Protein AF-A0A9W9THN8-F1 (afdb_monomer)

Solvent-accessible surface area (backbone atoms only — not comparable to full-atom values): 6086 Å² total; per-residue (Å²): 100,54,41,88,90,75,69,42,48,30,44,70,35,43,51,52,51,51,48,61,73,71,60,54,94,74,46,41,80,46,96,61,88,73,68,68,88,52,30,48,65,45,35,30,42,37,82,82,78,43,82,48,71,49,76,43,64,71,41,92,50,73,44,80,46,77,55,91,92,55,60,68,48,82,41,80,45,80,47,74,88,33,35,56,49,73,64,47,77,45,82,46,61,58,63,43,73,37,66,71

Mean predicted aligned error: 4.91 Å

Foldseek 3Di:
DADPVPRFAFLVNLVVVVCVVPDDPPKAWDDDDDDVVAKDKTWIQDPVRDIDMDIGGPDQAKDKDFDPPFAKDWDFDRDPVCTRHHTDTDIDGGIDIDHD

pLDDT: mean 88.24, std 4.24, range [76.81, 94.31]

Organism: Penicillium citr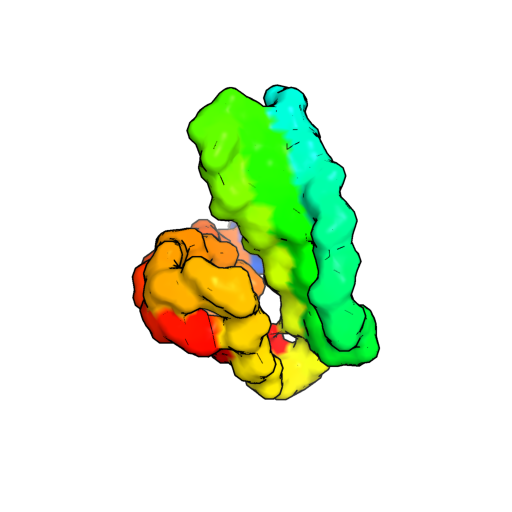inum (NCBI:txid5077)

Sequence (100 aa):
MIYHQTGLPTARLRVLQLIQKNLLIGDNLVQTTSDESQFHAQALETVDDTGKMLLVNKLDKGVTIEVSGFQKADVEIVDMGTGGNPWRTELVEGGMELSP

Structure (mmCIF, N/CA/C/O backbone):
data_AF-A0A9W9THN8-F1
#
_entry.id   AF-A0A9W9THN8-F1
#
loop_
_atom_site.group_PDB
_atom_site.id
_atom_site.type_symbol
_atom_site.label_atom_id
_atom_site.label_alt_id
_atom_site.label_comp_id
_atom_site.label_asym_id
_atom_site.label_entity_id
_atom_site.label_seq_id
_atom_site.pdbx_PDB_ins_code
_atom_site.Cartn_x
_atom_site.Cartn_y
_atom_site.Cartn_z
_atom_site.occupancy
_atom_site.B_iso_or_equiv
_atom_site.auth_seq_id
_atom_site.auth_comp_id
_atom_site.auth_asym_id
_atom_site.auth_atom_id
_atom_site.pdbx_PDB_model_num
ATOM 1 N N . MET A 1 1 ? 13.689 6.214 -10.353 1.00 79.50 1 MET A N 1
ATOM 2 C CA . MET A 1 1 ? 14.123 5.056 -11.168 1.00 79.50 1 MET A CA 1
ATOM 3 C C . MET A 1 1 ? 13.428 5.121 -12.513 1.00 79.50 1 MET A C 1
ATOM 5 O O . MET A 1 1 ? 12.240 5.405 -12.544 1.00 79.50 1 MET A O 1
ATOM 9 N N . ILE A 1 2 ? 14.151 4.885 -13.600 1.00 88.44 2 ILE A N 1
ATOM 10 C CA . ILE A 1 2 ? 13.620 4.967 -14.965 1.00 88.44 2 ILE A CA 1
ATOM 11 C C . ILE A 1 2 ? 14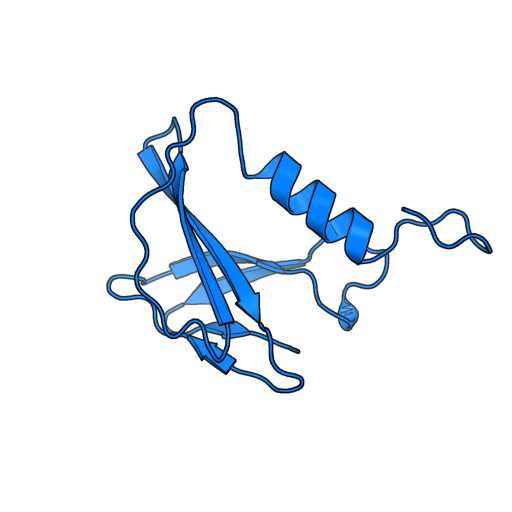.158 3.799 -15.791 1.00 88.44 2 ILE A C 1
ATOM 13 O O . ILE A 1 2 ? 15.222 3.263 -15.472 1.00 88.44 2 ILE A O 1
ATOM 17 N N . TYR A 1 3 ? 13.443 3.407 -16.839 1.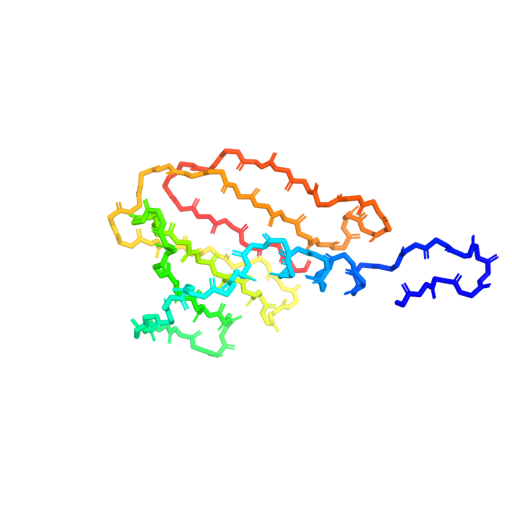00 81.81 3 TYR A N 1
ATOM 18 C CA . TYR A 1 3 ? 13.998 2.536 -17.869 1.00 81.81 3 TYR A CA 1
ATOM 19 C C . TYR A 1 3 ? 15.059 3.321 -18.641 1.00 81.81 3 TYR A C 1
ATOM 21 O O . TYR A 1 3 ? 14.755 4.353 -19.234 1.00 81.81 3 TYR A O 1
ATOM 29 N N . HIS A 1 4 ? 16.305 2.847 -18.640 1.00 82.06 4 HIS A N 1
ATOM 30 C CA . HIS A 1 4 ? 17.423 3.568 -19.260 1.00 82.06 4 HIS A CA 1
ATOM 31 C C . HIS A 1 4 ? 17.214 3.792 -20.768 1.00 82.06 4 HIS A C 1
ATOM 33 O O . HIS A 1 4 ? 17.670 4.783 -21.323 1.00 82.06 4 HIS A O 1
ATOM 39 N N . GLN A 1 5 ? 16.505 2.878 -21.430 1.00 86.94 5 GLN A N 1
ATOM 40 C CA . GLN A 1 5 ? 16.251 2.922 -22.868 1.00 86.94 5 GLN A CA 1
ATOM 41 C C . GLN A 1 5 ? 15.200 3.966 -23.262 1.00 86.94 5 GLN A C 1
ATOM 43 O O . GLN A 1 5 ? 15.268 4.506 -24.359 1.00 86.94 5 GLN A O 1
ATOM 48 N N . THR A 1 6 ? 14.217 4.231 -22.398 1.00 85.81 6 THR A N 1
ATOM 49 C CA . THR A 1 6 ? 13.049 5.061 -22.744 1.00 85.81 6 THR A CA 1
ATOM 50 C C . THR A 1 6 ? 12.931 6.326 -21.900 1.00 85.81 6 THR A C 1
ATOM 52 O O . THR A 1 6 ? 12.135 7.200 -22.221 1.00 85.81 6 THR A O 1
ATOM 55 N N . GLY A 1 7 ? 13.676 6.429 -20.797 1.00 87.00 7 GLY A N 1
ATOM 56 C CA . GLY A 1 7 ? 13.530 7.501 -19.813 1.00 87.00 7 GLY A CA 1
ATOM 57 C C . GLY A 1 7 ? 12.234 7.428 -18.995 1.00 87.00 7 GLY A C 1
ATOM 58 O O . GLY A 1 7 ? 12.012 8.270 -18.126 1.00 87.00 7 GLY A O 1
ATOM 59 N N . LEU A 1 8 ? 11.380 6.430 -19.243 1.00 87.75 8 LEU A N 1
ATOM 60 C CA . LEU A 1 8 ? 10.067 6.325 -18.613 1.00 87.75 8 LEU A CA 1
ATOM 61 C C . LEU A 1 8 ? 10.163 5.774 -17.181 1.00 87.75 8 LEU A C 1
ATOM 63 O O . LEU A 1 8 ? 11.056 4.970 -16.892 1.00 87.75 8 LEU A O 1
ATOM 67 N N . PRO A 1 9 ? 9.236 6.155 -16.281 1.00 87.50 9 PRO A N 1
ATOM 68 C CA . PRO A 1 9 ? 9.144 5.595 -14.935 1.00 87.50 9 PRO A CA 1
ATOM 69 C C . PRO A 1 9 ? 9.062 4.067 -14.924 1.00 87.50 9 PRO A C 1
ATOM 71 O O . PRO A 1 9 ? 8.396 3.466 -15.762 1.00 87.50 9 PRO A O 1
ATOM 74 N N . THR A 1 10 ? 9.708 3.441 -13.940 1.00 89.38 10 THR A N 1
ATOM 75 C CA . THR A 1 10 ? 9.539 2.006 -13.659 1.00 89.38 10 THR A CA 1
ATOM 76 C C . THR A 1 10 ? 8.424 1.774 -12.644 1.00 89.38 10 THR A C 1
ATOM 78 O O . THR A 1 10 ? 8.123 2.667 -11.850 1.00 89.38 10 THR A O 1
ATOM 81 N N . ALA A 1 11 ? 7.897 0.548 -12.574 1.00 87.94 11 ALA A N 1
ATOM 82 C CA . ALA A 1 11 ? 6.940 0.151 -11.535 1.00 87.94 11 ALA A CA 1
ATOM 83 C C . ALA A 1 11 ? 7.463 0.461 -10.119 1.00 87.94 11 ALA A C 1
ATOM 85 O O . ALA A 1 11 ? 6.746 1.011 -9.292 1.00 87.94 11 ALA A O 1
ATOM 86 N N . ARG A 1 12 ? 8.762 0.242 -9.860 1.00 89.19 12 ARG A N 1
ATOM 87 C CA . ARG A 1 12 ? 9.388 0.603 -8.573 1.00 89.19 12 ARG A CA 1
ATOM 88 C C . ARG A 1 12 ? 9.328 2.102 -8.281 1.00 89.19 12 ARG A C 1
ATOM 90 O O . ARG A 1 12 ? 9.114 2.488 -7.139 1.00 89.19 12 ARG A O 1
ATOM 97 N N . LEU A 1 13 ? 9.515 2.958 -9.292 1.00 91.44 13 LEU A N 1
ATOM 98 C CA . LEU A 1 13 ? 9.328 4.398 -9.100 1.00 91.44 13 LEU A CA 1
ATOM 99 C C . LEU A 1 13 ? 7.863 4.722 -8.789 1.00 91.44 13 LEU A C 1
ATOM 101 O O . LEU A 1 13 ? 7.612 5.571 -7.942 1.00 91.44 13 LEU A O 1
ATOM 105 N N . ARG A 1 14 ? 6.909 4.038 -9.427 1.00 92.88 14 ARG A N 1
ATOM 106 C CA . ARG A 1 14 ? 5.476 4.225 -9.158 1.00 92.88 14 ARG A CA 1
ATOM 107 C C . ARG A 1 14 ? 5.095 3.846 -7.736 1.00 92.88 14 ARG A C 1
ATOM 109 O O . ARG A 1 14 ? 4.380 4.614 -7.109 1.00 92.88 14 ARG A O 1
ATOM 116 N N . VAL A 1 15 ? 5.644 2.755 -7.201 1.00 92.12 15 VAL A N 1
ATOM 117 C CA . VAL A 1 15 ? 5.476 2.389 -5.784 1.00 92.12 15 VAL A CA 1
ATOM 118 C C . VAL A 1 15 ? 5.968 3.510 -4.867 1.00 92.12 15 VAL A C 1
ATOM 120 O O . VAL A 1 15 ? 5.244 3.936 -3.975 1.00 92.12 15 VAL A O 1
ATOM 123 N N . LEU A 1 16 ? 7.168 4.050 -5.105 1.00 93.12 16 LEU A N 1
ATOM 124 C CA . LEU A 1 16 ? 7.696 5.143 -4.278 1.00 93.12 16 LEU A CA 1
ATOM 125 C C . LEU A 1 16 ? 6.844 6.413 -4.376 1.00 93.12 16 LEU A C 1
ATOM 127 O O . LEU A 1 16 ? 6.621 7.076 -3.369 1.00 93.12 16 LEU A O 1
ATOM 131 N N . GLN A 1 17 ? 6.351 6.739 -5.571 1.00 93.50 17 GLN A N 1
ATOM 132 C CA . GLN A 1 17 ? 5.442 7.868 -5.771 1.00 93.50 17 GLN A CA 1
ATOM 133 C C . GLN A 1 17 ? 4.100 7.654 -5.060 1.00 93.50 17 GLN A C 1
ATOM 135 O O . GLN A 1 17 ? 3.572 8.601 -4.485 1.00 93.50 17 GLN A O 1
ATOM 140 N N . LEU A 1 18 ? 3.573 6.427 -5.066 1.00 92.69 18 LEU A N 1
ATOM 141 C CA . LEU A 1 18 ? 2.345 6.063 -4.361 1.00 92.69 18 LEU A CA 1
ATOM 142 C C . LEU A 1 18 ? 2.507 6.232 -2.845 1.00 92.69 18 LEU A C 1
ATOM 144 O O . LEU A 1 18 ? 1.662 6.850 -2.200 1.00 92.69 18 LEU A O 1
ATOM 148 N N . ILE A 1 19 ? 3.612 5.722 -2.293 1.00 91.94 19 ILE A N 1
ATOM 149 C CA . ILE A 1 19 ? 3.944 5.856 -0.871 1.00 91.94 19 ILE A CA 1
ATOM 150 C C . ILE A 1 19 ? 4.095 7.337 -0.517 1.00 91.94 19 ILE A C 1
ATOM 152 O O . ILE A 1 19 ? 3.447 7.808 0.407 1.00 91.94 19 ILE A O 1
ATOM 156 N N . GLN A 1 20 ? 4.879 8.097 -1.287 1.00 92.06 20 GLN A N 1
ATOM 157 C CA . GLN A 1 20 ? 5.090 9.528 -1.050 1.00 92.06 20 GLN A CA 1
ATOM 158 C C . GLN A 1 20 ? 3.793 10.346 -1.126 1.00 92.06 20 GLN A C 1
ATOM 160 O O . GLN A 1 20 ? 3.647 11.332 -0.411 1.0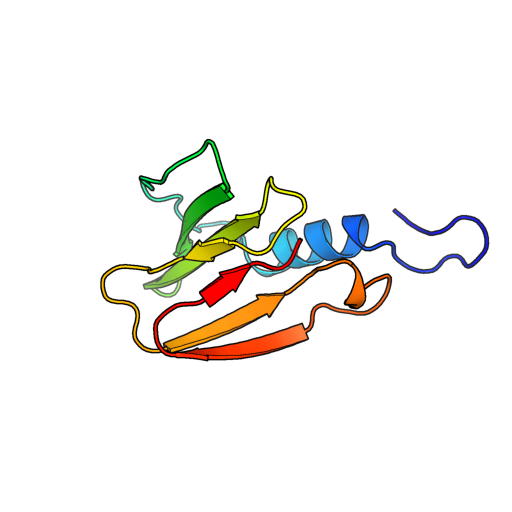0 92.06 20 GLN A O 1
ATOM 165 N N . LYS A 1 21 ? 2.862 9.965 -2.006 1.00 92.38 21 LYS A N 1
ATOM 166 C CA . LYS A 1 21 ? 1.558 10.622 -2.122 1.00 92.38 21 LYS A CA 1
ATOM 167 C C . LYS A 1 21 ? 0.680 10.368 -0.895 1.00 92.38 21 LYS A C 1
ATOM 169 O O . LYS A 1 21 ? -0.070 11.257 -0.505 1.00 92.38 21 LYS A O 1
ATOM 174 N N . ASN A 1 22 ? 0.713 9.152 -0.351 1.00 89.69 22 ASN A N 1
ATOM 175 C CA . ASN A 1 22 ? -0.270 8.708 0.635 1.00 89.69 22 ASN A CA 1
ATOM 176 C C . ASN A 1 22 ? 0.192 8.774 2.083 1.00 89.69 22 ASN A C 1
ATOM 178 O O . ASN A 1 22 ? -0.680 8.860 2.944 1.00 89.69 22 ASN A O 1
ATOM 182 N N . LEU A 1 23 ? 1.504 8.725 2.321 1.00 89.81 23 LEU A N 1
ATOM 183 C CA . LEU A 1 23 ? 2.119 8.870 3.634 1.00 89.81 23 LEU A CA 1
ATOM 184 C C . LEU A 1 23 ? 2.598 10.309 3.786 1.00 89.81 23 LEU A C 1
ATOM 186 O O . LEU A 1 23 ? 3.604 10.711 3.193 1.00 89.81 23 LEU A O 1
ATOM 190 N N . LEU A 1 24 ? 1.862 11.079 4.575 1.00 88.62 24 LEU A N 1
ATOM 191 C CA . LEU A 1 24 ? 2.131 12.484 4.812 1.00 88.62 24 LEU A CA 1
ATOM 192 C C . LEU A 1 24 ? 2.773 12.701 6.181 1.00 88.62 24 LEU A C 1
ATOM 194 O O . LEU A 1 24 ? 2.728 11.871 7.089 1.00 88.62 24 LEU A O 1
ATOM 198 N N . ILE A 1 25 ? 3.409 13.861 6.321 1.00 87.25 25 ILE A N 1
ATOM 199 C CA . ILE A 1 25 ? 3.946 14.296 7.607 1.00 87.25 25 ILE A CA 1
ATOM 200 C C . ILE A 1 25 ? 2.766 14.511 8.559 1.00 87.25 25 ILE A C 1
ATOM 202 O O . ILE A 1 25 ? 1.881 15.309 8.264 1.00 87.25 25 ILE A O 1
ATOM 206 N N . GLY A 1 26 ? 2.797 13.834 9.706 1.00 87.50 26 GLY A N 1
ATOM 207 C CA . GLY A 1 26 ? 1.740 13.889 10.718 1.00 87.50 26 GLY A CA 1
ATOM 208 C C . GLY A 1 26 ? 0.849 12.648 10.758 1.00 87.50 26 GLY A C 1
ATOM 209 O O . GLY A 1 26 ? 0.127 12.486 11.736 1.00 87.50 26 GLY A O 1
ATOM 210 N N . ASP A 1 27 ? 0.938 11.761 9.762 1.00 91.69 27 ASP A N 1
ATOM 211 C CA . ASP A 1 27 ? 0.247 10.473 9.807 1.00 91.69 27 ASP A CA 1
ATOM 212 C C . ASP A 1 27 ? 0.870 9.573 10.884 1.00 91.69 27 ASP A C 1
ATOM 214 O O . ASP A 1 27 ? 2.096 9.499 11.036 1.00 91.69 27 ASP A O 1
ATOM 218 N N . ASN A 1 28 ? 0.019 8.860 11.619 1.00 92.12 28 ASN A N 1
ATOM 219 C CA . ASN A 1 28 ? 0.429 7.961 12.688 1.00 92.12 28 ASN A CA 1
ATOM 220 C C . ASN A 1 28 ? 0.382 6.511 12.210 1.00 92.12 28 ASN A C 1
ATOM 222 O O . ASN A 1 28 ? -0.644 6.023 11.739 1.00 92.12 28 ASN A O 1
ATOM 226 N N . LEU A 1 29 ? 1.491 5.789 12.372 1.00 91.31 29 LEU A N 1
ATOM 227 C CA . LEU A 1 29 ? 1.507 4.344 12.156 1.00 91.31 29 LEU A CA 1
ATOM 228 C C . LEU A 1 29 ? 0.756 3.658 13.294 1.00 91.31 29 LEU A C 1
ATOM 230 O O . LEU A 1 29 ? 1.089 3.852 14.464 1.00 91.31 29 LEU A O 1
ATOM 234 N N . VAL A 1 30 ? -0.221 2.823 12.949 1.00 91.12 30 VAL A N 1
ATOM 235 C CA . VAL A 1 30 ? -0.976 2.051 13.938 1.00 91.12 30 VAL A CA 1
ATOM 236 C C . VAL A 1 30 ? -0.492 0.607 13.981 1.00 91.12 30 VAL A C 1
ATOM 238 O O . VAL A 1 30 ? 0.003 0.048 12.994 1.00 91.12 30 VAL A O 1
ATOM 241 N N . GLN A 1 31 ? -0.625 -0.016 15.152 1.00 89.19 31 GLN A N 1
ATOM 242 C CA . GLN A 1 31 ? -0.266 -1.417 15.322 1.00 89.19 31 GLN A CA 1
ATOM 243 C C . GLN A 1 31 ? -1.129 -2.282 14.398 1.00 89.19 31 GLN A C 1
ATOM 245 O O . GLN A 1 31 ? -2.352 -2.310 14.511 1.00 89.19 31 GLN A O 1
ATOM 250 N N . THR A 1 32 ? -0.471 -3.007 13.497 1.00 89.38 32 THR A N 1
ATOM 251 C CA . THR A 1 32 ? -1.114 -3.887 12.519 1.00 89.38 32 THR A CA 1
ATOM 252 C C . THR A 1 32 ? -0.696 -5.324 12.809 1.00 89.38 32 THR A C 1
ATOM 254 O O . THR A 1 32 ? 0.478 -5.584 13.061 1.00 89.38 32 THR A O 1
ATOM 257 N N . THR A 1 33 ? -1.657 -6.250 12.830 1.00 86.94 33 THR A N 1
ATOM 258 C CA . THR A 1 33 ? -1.395 -7.687 13.013 1.00 86.94 33 THR A CA 1
ATOM 259 C C . THR A 1 33 ? -1.836 -8.424 11.755 1.00 86.94 33 THR A C 1
ATOM 261 O O . THR A 1 33 ? -2.986 -8.292 11.342 1.00 86.94 33 THR A O 1
ATOM 264 N N . SER A 1 34 ? -0.929 -9.181 11.149 1.00 84.94 34 SER A N 1
ATOM 265 C CA . SER A 1 34 ? -1.117 -9.864 9.865 1.00 84.94 34 SER A CA 1
ATOM 266 C C . SER A 1 34 ? -0.262 -11.133 9.799 1.00 84.94 34 SER A C 1
ATOM 268 O O . SER A 1 34 ? 0.669 -11.314 10.589 1.00 84.94 34 SER A O 1
ATOM 270 N N . ASP A 1 35 ? -0.564 -12.017 8.843 1.00 81.38 35 ASP A N 1
ATOM 271 C CA . ASP A 1 35 ? 0.334 -13.118 8.484 1.00 81.38 35 ASP A CA 1
ATOM 272 C C . ASP A 1 35 ? 1.458 -12.593 7.579 1.00 81.38 35 ASP A C 1
ATOM 274 O O . ASP A 1 35 ? 1.370 -12.586 6.348 1.00 81.38 35 ASP A O 1
ATOM 278 N N . GLU A 1 36 ? 2.543 -12.152 8.216 1.00 84.25 36 GLU A N 1
ATOM 279 C CA . GLU A 1 36 ? 3.703 -11.575 7.535 1.00 84.25 36 GLU A CA 1
ATOM 280 C C . GLU A 1 36 ? 4.446 -12.554 6.604 1.00 84.25 36 GLU A C 1
ATOM 282 O O . GLU A 1 36 ? 5.357 -12.133 5.882 1.00 84.25 36 GLU A O 1
ATOM 287 N N . SER A 1 37 ? 4.085 -13.844 6.583 1.00 87.00 37 SER A N 1
ATOM 288 C CA . SER A 1 37 ? 4.690 -14.821 5.672 1.00 87.00 37 SER A CA 1
ATOM 289 C C . SER A 1 37 ? 4.198 -14.687 4.226 1.00 87.00 37 SER A C 1
ATOM 291 O O . SER A 1 37 ? 4.948 -15.001 3.302 1.00 87.00 37 SER A O 1
ATOM 293 N N . GLN A 1 38 ? 2.974 -14.188 4.017 1.00 89.31 38 GLN A N 1
ATOM 294 C CA . GLN A 1 38 ? 2.330 -14.122 2.697 1.00 89.31 38 GLN A CA 1
ATOM 295 C C . GLN A 1 38 ? 2.272 -12.700 2.139 1.00 89.31 38 GLN A C 1
ATOM 297 O O . GLN A 1 38 ? 2.483 -12.475 0.948 1.00 89.31 38 GLN A O 1
ATOM 302 N N . PHE A 1 39 ? 2.013 -11.725 3.002 1.00 91.62 39 PHE A N 1
ATOM 303 C CA . PHE A 1 39 ? 1.911 -10.322 2.629 1.00 91.62 39 PHE A CA 1
ATOM 304 C C . PHE A 1 39 ? 2.486 -9.442 3.734 1.00 91.62 39 PHE A C 1
ATOM 306 O O . PHE A 1 39 ? 2.787 -9.904 4.829 1.00 91.62 39 PHE A O 1
ATOM 313 N N . HIS A 1 40 ? 2.710 -8.173 3.428 1.00 92.38 40 HIS A N 1
ATOM 314 C CA . HIS A 1 40 ? 2.974 -7.147 4.425 1.00 92.38 40 HIS A CA 1
ATOM 315 C C . HIS A 1 40 ? 1.739 -6.268 4.561 1.00 92.38 40 HIS A C 1
ATOM 317 O O . HIS A 1 40 ? 1.139 -5.912 3.542 1.00 92.38 40 HIS A O 1
ATOM 323 N N . ALA A 1 41 ? 1.390 -5.901 5.790 1.00 93.06 41 ALA A N 1
ATOM 324 C CA . ALA A 1 41 ? 0.323 -4.949 6.055 1.00 93.06 41 ALA A CA 1
ATOM 325 C C . ALA A 1 41 ? 0.784 -3.884 7.048 1.00 93.06 41 ALA A C 1
ATOM 327 O O . ALA A 1 41 ? 1.305 -4.198 8.116 1.00 93.06 41 ALA A O 1
ATOM 328 N N . GLN A 1 42 ? 0.540 -2.622 6.711 1.00 92.94 42 GLN A N 1
ATOM 329 C CA . GLN A 1 42 ? 0.776 -1.495 7.603 1.00 92.94 42 GLN A CA 1
ATOM 330 C C . GLN A 1 42 ? -0.392 -0.522 7.503 1.00 92.94 42 GLN A C 1
ATOM 332 O O . GLN A 1 42 ? -0.580 0.136 6.481 1.00 92.94 42 GLN A O 1
ATOM 337 N N . ALA A 1 43 ? -1.173 -0.417 8.570 1.00 92.06 43 ALA A N 1
ATOM 338 C CA . ALA A 1 43 ? -2.220 0.581 8.688 1.00 92.06 43 ALA A CA 1
ATOM 339 C C . ALA A 1 43 ? -1.668 1.904 9.234 1.00 92.06 43 ALA A C 1
ATOM 341 O O . ALA A 1 43 ? -0.674 1.940 9.972 1.00 92.06 43 ALA A O 1
ATOM 342 N N . LEU A 1 44 ? -2.314 2.998 8.845 1.00 92.50 44 LEU A N 1
ATOM 343 C CA . LEU A 1 44 ? -1.994 4.348 9.285 1.00 92.50 44 LEU A CA 1
ATOM 344 C C . LEU A 1 44 ? -3.285 5.125 9.534 1.00 92.50 44 LEU A C 1
ATOM 346 O O . LEU A 1 44 ? -4.269 4.950 8.816 1.00 92.50 44 LEU A O 1
ATOM 350 N N . GLU A 1 45 ? -3.249 5.990 10.536 1.00 92.12 45 GLU A N 1
ATOM 351 C CA . GLU A 1 45 ? -4.270 6.999 10.791 1.00 92.12 45 GLU A CA 1
ATOM 352 C C . GLU A 1 45 ? -3.747 8.330 10.260 1.00 92.12 45 GLU A C 1
ATOM 354 O O . GLU A 1 45 ? -2.683 8.804 10.678 1.00 92.12 45 GLU A O 1
ATOM 359 N N . THR A 1 46 ? -4.440 8.887 9.271 1.00 88.31 46 THR A N 1
ATOM 360 C CA . THR A 1 46 ? -4.033 10.143 8.650 1.00 88.31 46 THR A CA 1
ATOM 361 C C . THR A 1 46 ? -4.489 11.339 9.470 1.00 88.31 46 THR A C 1
ATOM 363 O O . THR A 1 46 ? -5.408 11.252 10.278 1.00 88.31 46 THR A O 1
ATOM 366 N N . VAL A 1 47 ? -3.854 12.490 9.252 1.00 86.62 47 VAL A N 1
ATOM 367 C CA . VAL A 1 47 ? -4.174 13.747 9.964 1.00 86.62 47 VAL A CA 1
ATOM 368 C C . VAL A 1 47 ? -5.627 14.227 9.818 1.00 86.62 47 VAL A C 1
ATOM 370 O O . VAL A 1 47 ? -6.055 15.112 10.554 1.00 86.62 47 VAL A O 1
ATOM 373 N N . ASP A 1 48 ? -6.366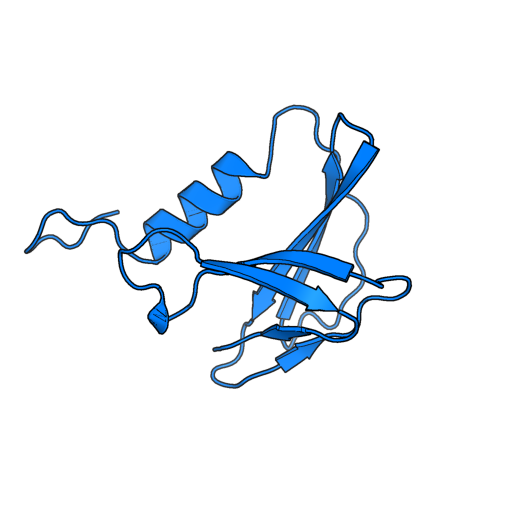 13.694 8.847 1.00 86.38 48 ASP A N 1
ATOM 374 C CA . ASP A 1 48 ? -7.789 13.952 8.611 1.00 86.38 48 ASP A CA 1
ATOM 375 C C . ASP A 1 48 ? -8.708 12.882 9.240 1.00 86.38 48 ASP A C 1
ATOM 377 O O . ASP A 1 48 ? -9.871 12.777 8.855 1.00 86.38 48 ASP A O 1
ATOM 381 N N . ASP A 1 49 ? -8.185 12.098 10.191 1.00 82.25 49 ASP A N 1
ATOM 382 C CA . ASP A 1 49 ? -8.850 10.981 10.879 1.00 82.25 49 ASP A CA 1
ATOM 383 C C . ASP A 1 49 ? -9.343 9.868 9.929 1.00 82.25 49 ASP A C 1
ATOM 385 O O . ASP A 1 49 ? -10.266 9.109 10.245 1.00 82.25 49 ASP A O 1
ATOM 389 N N . THR A 1 50 ? -8.725 9.735 8.749 1.00 85.25 50 THR A N 1
ATOM 390 C CA . THR A 1 50 ? -9.024 8.645 7.812 1.00 85.25 50 THR A CA 1
ATOM 391 C C . THR A 1 50 ? -8.091 7.452 8.042 1.00 85.25 50 THR A C 1
ATOM 393 O O . THR A 1 50 ? -6.879 7.581 8.207 1.00 85.25 50 THR A O 1
ATOM 396 N N . GLY A 1 51 ? -8.644 6.240 8.016 1.00 88.44 51 GLY A N 1
ATOM 397 C CA . GLY A 1 51 ? -7.842 5.017 8.030 1.00 88.44 51 GLY A CA 1
ATOM 398 C C . GLY A 1 51 ? -7.288 4.708 6.640 1.00 88.44 51 GLY A C 1
ATOM 399 O O . GLY A 1 51 ? -8.054 4.546 5.689 1.00 88.44 51 GLY A O 1
ATOM 400 N N . LYS A 1 52 ? -5.968 4.569 6.518 1.00 91.56 52 LYS A N 1
ATOM 401 C CA . LYS A 1 52 ? -5.304 4.046 5.317 1.00 91.56 52 LYS A CA 1
ATOM 402 C C . LYS A 1 52 ? -4.585 2.741 5.634 1.00 91.56 52 LYS A C 1
ATOM 404 O O . LYS A 1 52 ? -4.228 2.466 6.779 1.00 91.56 52 LYS A O 1
ATOM 409 N N . MET A 1 53 ? -4.337 1.933 4.608 1.00 91.44 53 MET A N 1
ATOM 410 C CA . MET A 1 53 ? -3.586 0.690 4.748 1.00 91.44 53 MET A CA 1
ATOM 411 C C . MET A 1 53 ? -2.685 0.467 3.541 1.00 91.44 53 MET A C 1
ATOM 413 O O . MET A 1 53 ? -3.126 0.560 2.399 1.00 91.44 53 MET A O 1
ATOM 417 N N . LEU A 1 54 ? -1.419 0.162 3.806 1.00 93.00 54 LEU A N 1
ATOM 418 C CA . LEU A 1 54 ? -0.466 -0.318 2.820 1.00 93.00 54 LEU A CA 1
ATOM 419 C C . LEU A 1 54 ? -0.457 -1.844 2.853 1.00 93.00 54 LEU A C 1
ATOM 421 O O . LEU A 1 54 ? -0.188 -2.436 3.898 1.00 93.00 54 LEU A O 1
ATOM 425 N N . LEU A 1 55 ? -0.708 -2.460 1.701 1.00 92.94 55 LEU A N 1
ATOM 426 C CA . LEU A 1 55 ? -0.667 -3.904 1.507 1.00 92.94 55 LEU A CA 1
ATOM 427 C C . LEU A 1 55 ? 0.368 -4.248 0.435 1.00 92.94 55 LEU A C 1
ATOM 429 O O . LEU A 1 55 ? 0.412 -3.610 -0.617 1.00 92.94 55 LEU A O 1
ATOM 433 N N . VAL A 1 56 ? 1.205 -5.252 0.698 1.00 93.25 56 VAL A N 1
ATOM 434 C CA . VAL A 1 56 ? 2.217 -5.734 -0.255 1.00 93.25 56 VAL A CA 1
ATOM 435 C C . VAL A 1 56 ? 2.163 -7.251 -0.329 1.00 93.25 56 VAL A C 1
ATOM 437 O O . VAL A 1 56 ? 2.437 -7.924 0.662 1.00 93.25 56 VAL A O 1
ATOM 440 N N . ASN A 1 57 ? 1.865 -7.795 -1.505 1.00 93.00 57 ASN A N 1
ATOM 441 C CA . ASN A 1 57 ? 1.973 -9.228 -1.749 1.00 93.00 57 ASN A CA 1
ATOM 442 C C . ASN A 1 57 ? 3.452 -9.639 -1.817 1.00 93.00 57 ASN A C 1
ATOM 444 O O . ASN A 1 57 ? 4.240 -9.001 -2.516 1.00 93.00 57 ASN A O 1
ATOM 448 N N . LYS A 1 58 ? 3.840 -10.683 -1.077 1.00 91.69 58 LYS A N 1
ATOM 449 C CA . LYS A 1 58 ? 5.204 -11.240 -1.111 1.00 91.69 58 LYS A CA 1
ATOM 450 C C . LYS A 1 58 ? 5.291 -12.513 -1.958 1.00 91.69 58 LYS A C 1
ATOM 452 O O . LYS A 1 58 ? 6.387 -13.045 -2.128 1.00 91.69 58 LYS A O 1
ATOM 457 N N . LEU A 1 59 ? 4.158 -13.018 -2.445 1.00 90.94 59 LEU A N 1
ATOM 458 C CA . LEU A 1 59 ? 4.063 -14.247 -3.220 1.00 90.94 59 LEU A CA 1
ATOM 459 C C . LEU A 1 59 ? 4.003 -13.953 -4.720 1.00 90.94 59 LEU A C 1
ATOM 461 O O . LEU A 1 59 ? 3.601 -12.882 -5.155 1.00 90.94 59 LEU A O 1
ATOM 465 N N . ASP A 1 60 ? 4.346 -14.960 -5.513 1.00 89.38 60 ASP A N 1
ATOM 466 C CA . ASP A 1 60 ? 4.201 -14.987 -6.971 1.00 89.38 60 ASP A CA 1
ATOM 467 C C . ASP A 1 60 ? 2.796 -15.427 -7.428 1.00 89.38 60 ASP A C 1
ATOM 469 O O . ASP A 1 60 ? 2.574 -15.739 -8.599 1.00 89.38 60 ASP A O 1
ATOM 473 N N . LYS A 1 61 ? 1.831 -15.443 -6.502 1.00 90.06 61 LYS A N 1
ATOM 474 C CA . LYS A 1 61 ? 0.426 -15.783 -6.740 1.00 90.06 61 LYS A CA 1
ATOM 475 C C . LYS A 1 61 ? -0.510 -14.809 -6.032 1.00 90.06 61 LYS A C 1
ATOM 477 O O . LYS A 1 61 ? -0.109 -14.143 -5.078 1.00 90.06 61 LYS A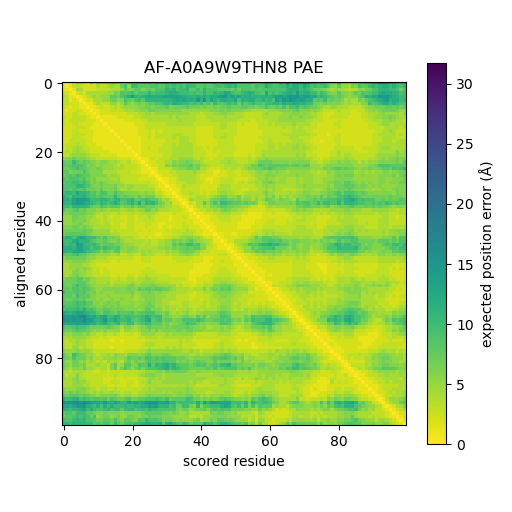 O 1
ATOM 482 N N . GLY A 1 62 ? -1.765 -14.789 -6.476 1.00 89.44 62 GLY A N 1
ATOM 483 C CA . GLY A 1 62 ? -2.828 -14.012 -5.846 1.00 89.44 62 GLY A CA 1
ATOM 484 C C . GLY A 1 62 ? -3.037 -14.389 -4.377 1.00 89.44 62 GLY A C 1
ATOM 485 O O . GLY A 1 62 ? -2.993 -15.574 -4.024 1.00 89.44 62 GLY A O 1
ATOM 486 N N . VAL A 1 63 ? -3.259 -13.387 -3.524 1.00 89.81 63 VAL A N 1
ATOM 487 C CA . VAL A 1 63 ? -3.611 -13.569 -2.107 1.00 89.81 63 VAL A CA 1
ATOM 488 C C . VAL A 1 63 ? -4.878 -12.788 -1.799 1.00 89.81 63 VAL A C 1
ATOM 490 O O . VAL A 1 63 ? -4.909 -11.571 -1.950 1.00 89.81 63 VAL A O 1
ATOM 493 N N . THR A 1 64 ? -5.916 -13.477 -1.333 1.00 88.50 64 THR A N 1
ATOM 494 C CA . THR A 1 64 ? -7.133 -12.823 -0.848 1.00 88.50 64 THR A CA 1
ATOM 495 C C . THR A 1 64 ? -6.940 -12.373 0.595 1.00 88.50 64 THR A C 1
ATOM 497 O O . THR A 1 64 ? -6.562 -13.169 1.454 1.00 88.50 64 THR A O 1
ATOM 500 N N . ILE A 1 65 ? -7.216 -11.101 0.857 1.00 86.31 65 ILE A N 1
ATOM 501 C CA . ILE A 1 65 ? -7.145 -10.478 2.173 1.00 86.31 65 ILE A CA 1
ATOM 502 C C . ILE A 1 65 ? -8.536 -9.997 2.558 1.00 86.31 65 ILE A C 1
ATOM 504 O O . ILE A 1 65 ? -9.205 -9.285 1.807 1.00 86.31 65 ILE A O 1
ATOM 508 N N . GLU A 1 66 ? -8.941 -10.356 3.768 1.00 86.31 66 GLU A N 1
ATOM 509 C CA . GLU A 1 66 ? -10.119 -9.804 4.418 1.00 86.31 66 GLU A CA 1
ATOM 510 C C . GLU A 1 66 ? -9.677 -8.843 5.517 1.00 86.31 66 GLU A C 1
ATOM 512 O O . GLU A 1 66 ? -8.837 -9.172 6.357 1.00 86.31 66 GLU A O 1
ATOM 517 N N . VAL A 1 67 ? -10.248 -7.642 5.513 1.00 83.06 67 VAL A N 1
ATOM 518 C CA . VAL A 1 67 ? -9.991 -6.632 6.538 1.00 83.06 67 VAL A CA 1
ATOM 519 C C . VAL A 1 67 ? -11.229 -6.523 7.421 1.00 83.06 67 VAL A C 1
ATOM 521 O O . VAL A 1 67 ? -12.317 -6.182 6.961 1.00 83.06 67 VAL A O 1
ATOM 524 N N . SER A 1 68 ? -11.082 -6.818 8.711 1.00 80.12 68 SER A N 1
ATOM 525 C CA . SER A 1 68 ? -12.189 -6.744 9.669 1.00 80.12 68 SER A CA 1
ATOM 526 C C . SER A 1 68 ? -12.790 -5.339 9.723 1.00 80.12 68 SER A C 1
ATOM 528 O O . SER A 1 68 ? -12.081 -4.361 9.943 1.00 80.12 68 SER A O 1
ATOM 53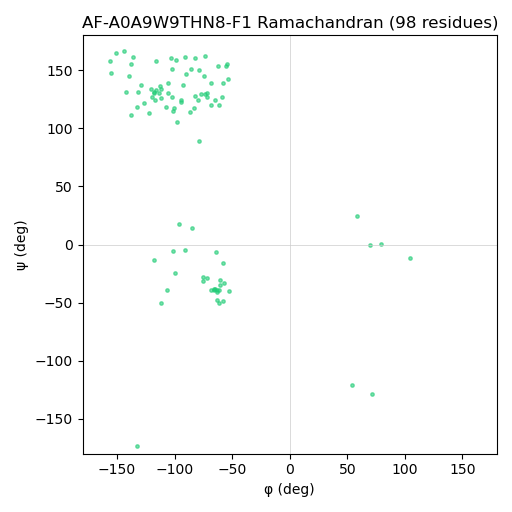0 N N . GLY A 1 69 ? -14.110 -5.236 9.552 1.00 78.69 69 GLY A N 1
ATOM 531 C CA . GLY A 1 69 ? -14.821 -3.952 9.553 1.00 78.69 69 GLY A CA 1
ATOM 532 C C . GLY A 1 69 ? -14.718 -3.163 8.242 1.00 78.69 69 GLY A C 1
ATOM 533 O O . GLY A 1 69 ? -15.320 -2.095 8.133 1.00 78.69 69 GLY A O 1
ATOM 534 N N . PHE A 1 70 ? -14.015 -3.689 7.236 1.00 80.94 70 PHE A N 1
ATOM 535 C CA . PHE A 1 70 ? -13.982 -3.116 5.899 1.00 80.94 70 PHE A CA 1
ATOM 536 C C . PHE A 1 70 ? -15.294 -3.384 5.164 1.00 80.94 70 PHE A C 1
ATOM 538 O O . PHE A 1 70 ? -15.763 -4.517 5.086 1.00 80.94 70 PHE A O 1
ATOM 545 N N . GLN A 1 71 ? -15.878 -2.328 4.607 1.00 81.31 71 GLN A N 1
ATOM 546 C CA . GLN A 1 71 ? -17.051 -2.437 3.739 1.00 81.31 71 GLN A CA 1
ATOM 547 C C . GLN A 1 71 ? -16.691 -2.073 2.306 1.00 81.31 71 GLN A C 1
ATOM 549 O O . GLN A 1 71 ? -16.991 -2.830 1.389 1.00 81.31 71 GLN A O 1
ATOM 554 N N . LYS A 1 72 ? -16.033 -0.924 2.134 1.00 87.38 72 LYS A N 1
ATOM 555 C CA . LYS A 1 72 ? -15.615 -0.396 0.841 1.00 87.38 72 LYS A CA 1
ATOM 556 C C . LYS A 1 72 ? -14.426 0.545 0.993 1.00 87.38 72 LYS A C 1
ATOM 558 O O . LYS A 1 72 ? -14.369 1.279 1.982 1.00 87.38 72 LYS A O 1
ATOM 563 N N . ALA A 1 73 ? -13.542 0.581 0.003 1.00 86.69 73 ALA A N 1
ATOM 564 C CA . ALA A 1 73 ? -12.546 1.640 -0.138 1.00 86.69 73 ALA A CA 1
ATOM 565 C C . ALA A 1 73 ? -12.072 1.785 -1.582 1.00 86.69 73 ALA A C 1
ATOM 567 O O . ALA A 1 73 ? -12.127 0.836 -2.365 1.00 86.69 73 ALA A O 1
ATOM 568 N N . ASP A 1 74 ? -11.554 2.972 -1.885 1.00 91.25 74 ASP A N 1
ATOM 569 C CA . ASP A 1 74 ? -10.735 3.190 -3.068 1.00 91.25 74 ASP A CA 1
ATOM 570 C C . ASP A 1 74 ? -9.330 2.640 -2.821 1.00 91.25 74 ASP A C 1
ATOM 572 O O . ASP A 1 74 ? -8.685 2.940 -1.812 1.00 91.25 74 ASP A O 1
ATOM 576 N N . VAL A 1 75 ? -8.854 1.835 -3.762 1.00 92.00 75 VAL A N 1
ATOM 577 C CA . VAL A 1 75 ? -7.585 1.118 -3.670 1.00 92.00 75 VAL A CA 1
ATOM 578 C C . VAL A 1 75 ? -6.698 1.563 -4.807 1.00 92.00 75 VAL A C 1
ATOM 580 O O . VAL A 1 75 ? -7.092 1.508 -5.969 1.00 92.00 75 VAL A O 1
ATOM 583 N N . GLU A 1 76 ? -5.487 1.997 -4.480 1.00 94.31 76 GLU A N 1
ATOM 584 C CA . GLU A 1 76 ? -4.504 2.411 -5.471 1.00 94.31 76 GLU A CA 1
ATOM 585 C C . GLU A 1 76 ? -3.464 1.306 -5.695 1.00 94.31 76 GLU A C 1
ATOM 587 O O . GLU A 1 76 ? -2.696 0.966 -4.797 1.00 94.31 76 GLU A O 1
ATOM 592 N N . ILE A 1 77 ? -3.441 0.743 -6.904 1.00 93.56 77 ILE A N 1
ATOM 593 C CA . ILE A 1 77 ? -2.764 -0.519 -7.212 1.00 93.56 77 ILE A CA 1
ATOM 594 C C . ILE A 1 77 ? -1.578 -0.299 -8.158 1.00 93.56 77 ILE A C 1
ATOM 596 O O . ILE A 1 77 ? -1.693 0.305 -9.235 1.00 93.56 77 ILE A O 1
ATOM 600 N N . VAL A 1 78 ? -0.428 -0.859 -7.777 1.00 92.50 78 VAL A N 1
ATOM 601 C CA . VAL A 1 78 ? 0.751 -1.020 -8.637 1.00 92.50 78 VAL A CA 1
ATOM 602 C C . VAL A 1 78 ? 1.109 -2.501 -8.706 1.00 92.50 78 VAL A C 1
ATOM 604 O O . VAL A 1 78 ? 1.554 -3.067 -7.715 1.00 92.50 78 VAL A O 1
ATOM 607 N N . ASP A 1 79 ? 0.959 -3.098 -9.885 1.00 89.31 79 ASP A N 1
ATOM 608 C CA . ASP A 1 79 ? 1.313 -4.493 -10.168 1.00 89.31 79 ASP A CA 1
ATOM 609 C C . ASP A 1 79 ? 2.126 -4.612 -11.472 1.00 89.31 79 ASP A C 1
ATOM 611 O O . ASP A 1 79 ? 2.508 -3.605 -12.087 1.00 89.31 79 ASP A O 1
ATOM 615 N N . MET A 1 80 ? 2.399 -5.844 -11.918 1.00 81.44 80 MET A N 1
ATOM 616 C CA . MET A 1 80 ? 3.088 -6.085 -13.193 1.00 81.44 80 MET A CA 1
ATOM 617 C C . MET A 1 80 ? 2.370 -5.453 -14.396 1.00 81.44 80 MET A C 1
ATOM 619 O O . MET A 1 80 ? 3.032 -5.001 -15.333 1.00 81.44 80 MET A O 1
ATOM 623 N N . GLY A 1 81 ? 1.036 -5.380 -14.364 1.00 83.12 81 GLY A N 1
ATOM 624 C CA . GLY A 1 81 ? 0.224 -4.761 -15.411 1.00 83.12 81 GLY A CA 1
ATOM 625 C C . GLY A 1 81 ? 0.332 -3.234 -15.436 1.00 83.12 81 GLY A C 1
ATOM 626 O O . GLY A 1 81 ? 0.224 -2.624 -16.500 1.00 83.12 81 GLY A O 1
ATOM 627 N N . THR A 1 82 ? 0.597 -2.597 -14.292 1.00 85.06 82 THR A N 1
ATOM 628 C CA . THR A 1 82 ? 0.801 -1.143 -14.201 1.00 85.06 82 THR A CA 1
ATOM 629 C C . THR A 1 82 ? 2.064 -0.705 -14.949 1.00 85.06 82 THR A C 1
ATOM 631 O O . THR A 1 82 ? 2.060 0.322 -15.634 1.00 85.06 82 THR A O 1
ATOM 634 N N . GLY A 1 83 ? 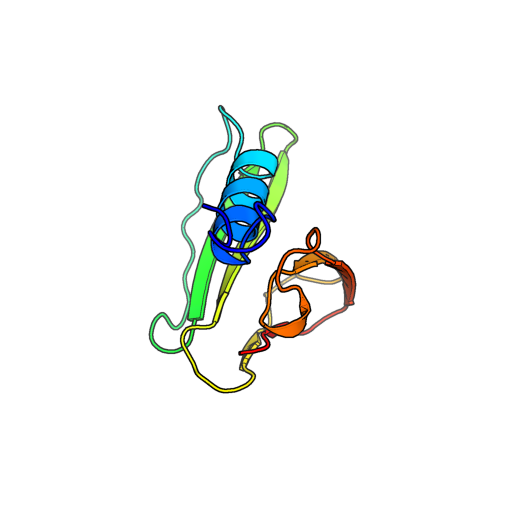3.145 -1.489 -14.875 1.00 84.06 83 GLY A N 1
ATOM 635 C CA . GLY A 1 83 ? 4.394 -1.197 -15.581 1.00 84.06 83 GLY A CA 1
ATOM 636 C C . GLY A 1 83 ? 4.920 0.214 -15.279 1.00 84.06 83 GLY A C 1
ATOM 637 O O . GLY A 1 83 ? 5.211 0.551 -14.134 1.00 84.06 83 GLY A O 1
ATOM 638 N N . GLY A 1 84 ? 5.069 1.050 -16.312 1.00 82.44 84 GLY A N 1
ATOM 639 C CA . GLY A 1 84 ? 5.486 2.453 -16.167 1.00 82.44 84 GLY A CA 1
ATOM 640 C C . GLY A 1 84 ? 4.343 3.464 -16.007 1.00 82.44 84 GLY A C 1
ATOM 641 O O . GLY A 1 84 ? 4.600 4.657 -15.792 1.00 82.44 84 GLY A O 1
ATOM 642 N N . ASN A 1 85 ? 3.089 3.026 -16.108 1.00 88.38 85 ASN A N 1
ATOM 643 C CA . ASN A 1 85 ? 1.920 3.896 -16.000 1.00 88.38 85 ASN A CA 1
ATOM 644 C C . ASN A 1 85 ? 1.679 4.325 -14.543 1.00 88.38 85 ASN A C 1
ATOM 646 O O . ASN A 1 85 ? 2.235 3.724 -13.624 1.00 88.38 85 ASN A O 1
ATOM 650 N N . PRO A 1 86 ? 0.899 5.390 -14.299 1.00 89.00 86 PRO A N 1
ATOM 651 C CA . PRO A 1 86 ? 0.373 5.669 -12.966 1.00 89.00 86 PRO A CA 1
ATOM 652 C C . PRO A 1 86 ? -0.397 4.465 -12.404 1.00 89.00 86 PRO A C 1
ATOM 654 O O . PRO A 1 86 ? -0.895 3.638 -13.168 1.00 89.00 86 PRO A O 1
ATOM 657 N N . TRP A 1 87 ? -0.482 4.376 -11.076 1.00 93.62 87 TRP A N 1
ATOM 658 C CA . TRP A 1 87 ? -1.297 3.362 -10.405 1.00 93.62 87 TRP A CA 1
ATOM 659 C C . TRP A 1 87 ? -2.753 3.420 -10.873 1.00 93.62 87 TRP A C 1
ATOM 661 O O . TRP A 1 87 ? -3.248 4.467 -11.301 1.00 93.62 87 TRP A O 1
ATOM 671 N N . ARG A 1 88 ? -3.430 2.278 -10.788 1.00 93.81 88 ARG A N 1
ATOM 672 C CA . ARG A 1 88 ? -4.866 2.182 -11.059 1.00 93.81 88 ARG A CA 1
ATOM 673 C C . ARG A 1 88 ? -5.626 2.424 -9.764 1.00 93.81 88 ARG A C 1
ATOM 675 O O . ARG A 1 88 ? -5.121 2.069 -8.704 1.00 93.81 88 ARG A O 1
ATOM 682 N N . THR A 1 89 ? -6.803 3.027 -9.852 1.00 93.62 89 THR A N 1
ATOM 683 C CA . THR A 1 89 ? -7.701 3.177 -8.705 1.00 93.62 89 THR A CA 1
ATOM 684 C C . THR A 1 89 ? -8.923 2.314 -8.939 1.00 93.62 89 THR A C 1
ATOM 686 O O . THR A 1 89 ? -9.563 2.430 -9.984 1.00 93.62 89 THR A O 1
ATOM 689 N N . GLU A 1 90 ? -9.223 1.448 -7.983 1.00 91.81 90 GLU A N 1
ATOM 690 C CA . GLU A 1 90 ? -10.342 0.515 -8.047 1.00 91.81 90 GLU A CA 1
ATOM 691 C C . GLU A 1 90 ? -11.162 0.629 -6.762 1.00 91.81 90 GLU A C 1
ATOM 693 O O . GLU A 1 90 ? -10.602 0.725 -5.671 1.00 91.81 90 GLU A O 1
ATOM 698 N N . LEU A 1 91 ? -12.489 0.638 -6.893 1.00 91.19 91 LEU A N 1
ATOM 699 C CA . LEU A 1 91 ? -13.386 0.554 -5.747 1.00 91.19 91 LEU A CA 1
ATOM 700 C C . LEU A 1 91 ? -13.539 -0.923 -5.384 1.00 91.19 91 LEU A C 1
ATOM 702 O O . LEU A 1 91 ? -14.048 -1.703 -6.190 1.00 91.19 91 LEU A O 1
ATOM 706 N N . VAL A 1 92 ? -13.107 -1.296 -4.184 1.00 88.69 92 VAL A N 1
ATOM 707 C CA . VAL A 1 92 ? -13.205 -2.671 -3.684 1.00 88.69 92 VAL A CA 1
ATOM 708 C C . VAL A 1 92 ? -14.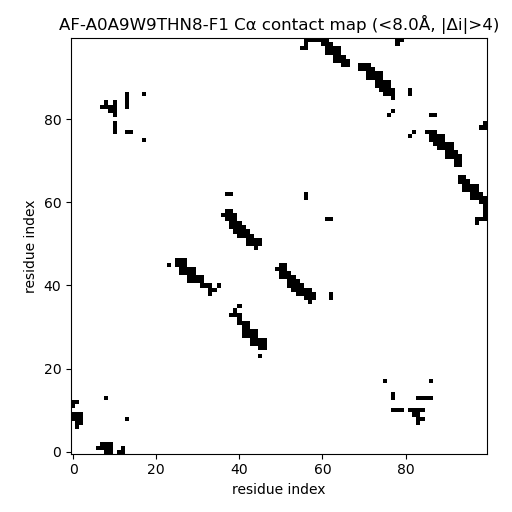211 -2.722 -2.548 1.00 88.69 92 VAL A C 1
ATOM 710 O O . VAL A 1 92 ? -14.173 -1.886 -1.644 1.00 88.69 92 VAL A O 1
ATOM 713 N N . GLU A 1 93 ? -15.090 -3.720 -2.590 1.00 86.00 93 GLU A N 1
ATOM 714 C CA . GLU A 1 93 ? -16.083 -4.006 -1.558 1.00 86.00 93 GLU A CA 1
ATOM 715 C C . GLU A 1 93 ? -15.816 -5.396 -0.964 1.00 86.00 93 GLU A C 1
ATOM 717 O O . GLU A 1 93 ? -15.639 -6.368 -1.696 1.00 86.00 93 GLU A O 1
ATOM 722 N N . GLY A 1 94 ? -15.784 -5.504 0.366 1.00 80.31 94 GLY A N 1
ATOM 723 C CA . GLY A 1 94 ? -15.487 -6.768 1.049 1.00 80.31 94 GLY A CA 1
ATOM 724 C C . GLY A 1 94 ? -14.020 -7.217 0.935 1.00 80.31 94 GLY A C 1
ATOM 725 O O . GLY A 1 94 ? -13.110 -6.473 1.286 1.00 80.31 94 GLY A O 1
ATOM 726 N N . GLY A 1 95 ? -13.780 -8.465 0.525 1.00 77.69 95 GLY A N 1
ATOM 727 C CA . GLY A 1 95 ? -12.427 -9.022 0.403 1.00 77.69 95 GLY A CA 1
ATOM 728 C C . GLY A 1 95 ? -11.673 -8.478 -0.814 1.00 77.69 95 GLY A C 1
ATOM 729 O O . GLY A 1 95 ? -12.264 -8.251 -1.867 1.00 77.69 95 GLY A O 1
ATOM 730 N N . MET A 1 96 ? -10.358 -8.305 -0.684 1.00 84.06 96 MET A N 1
ATOM 731 C CA . MET A 1 96 ? -9.487 -7.838 -1.765 1.00 84.06 96 MET A CA 1
ATOM 732 C C . MET A 1 96 ? -8.531 -8.941 -2.203 1.00 84.06 96 MET A C 1
ATOM 734 O O . MET A 1 96 ? -7.922 -9.596 -1.364 1.00 84.06 96 MET A O 1
ATOM 738 N N . GLU A 1 97 ? -8.341 -9.115 -3.509 1.00 86.19 97 GLU A N 1
ATOM 739 C CA . GLU A 1 97 ? -7.269 -9.954 -4.045 1.00 86.19 97 GLU A CA 1
ATOM 740 C C . GLU A 1 97 ? -6.040 -9.098 -4.363 1.00 86.19 97 GLU A C 1
ATOM 742 O O . GLU A 1 97 ? -6.108 -8.148 -5.141 1.00 86.19 97 GLU A O 1
ATOM 747 N N . LEU A 1 98 ? -4.902 -9.437 -3.759 1.00 83.25 98 LEU A N 1
ATOM 748 C CA . LEU A 1 98 ? -3.616 -8.874 -4.132 1.00 83.25 98 LEU A CA 1
ATOM 749 C C . LEU A 1 98 ? -3.011 -9.692 -5.266 1.00 83.25 98 LEU A C 1
ATOM 751 O O . LEU A 1 98 ? -2.628 -10.845 -5.062 1.00 83.25 98 LEU A O 1
ATOM 755 N N . SER A 1 99 ? -2.872 -9.076 -6.434 1.00 84.12 99 SER A N 1
ATOM 756 C CA . SER A 1 99 ? -2.136 -9.650 -7.559 1.00 84.12 99 SER A CA 1
ATOM 757 C C . SER A 1 99 ? -0.650 -9.862 -7.223 1.00 84.12 99 SER A C 1
ATOM 759 O O . SER A 1 99 ? -0.108 -9.165 -6.356 1.00 84.12 99 SER A O 1
ATOM 761 N N . PRO A 1 100 ? 0.019 -10.820 -7.881 1.00 76.81 100 PRO A N 1
ATOM 762 C CA . PRO A 1 100 ? 1.473 -10.962 -7.825 1.00 76.81 100 PRO A CA 1
ATOM 763 C C . PRO A 1 100 ? 2.236 -9.865 -8.589 1.00 76.81 100 PRO A C 1
ATOM 765 O O . PRO A 1 100 ? 1.676 -9.265 -9.541 1.00 76.81 100 PRO A O 1
#

Radius of gyration: 14.4 Å; Cα contacts (8 Å, |Δi|>4): 167; chains: 1; bounding box: 34×30×38 Å

Nearest PDB structures (foldseek):
  7p15-assembly1_A  TM=4.975E-01  e=3.164E+00  Human immunodeficiency virus type 1 BH10
  4p1x-assembly1_G  TM=4.205E-01  e=8.343E+00  Staphylococcus aureus subsp. aureus Mu50
  7q9y-assembly1_A  TM=2.966E-01  e=8.832E+00  Clostridium perfringens CPE

Secondary structure (DSSP, 8-state):
-B-TTT-PBPHHHHHHHHHHHHS-TTPEEPP----TTTEEEEEEE-TTS-EEEEEEE-SSS-EEE--TT--EEEEEE--TTTTTSPPEEEEEESSEEE--